Protein AF-A0A0A0IYF8-F1 (afdb_monomer)

Structure (mmCIF, N/CA/C/O backbone):
data_AF-A0A0A0IYF8-F1
#
_entry.id   AF-A0A0A0IYF8-F1
#
loop_
_atom_site.group_PDB
_atom_site.id
_atom_site.type_symbol
_atom_site.label_atom_id
_atom_site.label_alt_id
_atom_site.label_comp_id
_atom_site.label_asym_id
_atom_site.label_entity_id
_atom_site.label_seq_id
_atom_site.pdbx_PDB_ins_code
_atom_site.Cartn_x
_atom_site.Cartn_y
_atom_site.Cartn_z
_atom_site.occupancy
_atom_site.B_iso_or_equiv
_atom_site.auth_seq_id
_atom_site.auth_comp_id
_atom_site.auth_asym_id
_atom_site.auth_atom_id
_atom_site.pdbx_PDB_model_num
ATOM 1 N N . MET A 1 1 ? 1.726 -20.151 27.166 1.00 48.50 1 MET A N 1
ATOM 2 C CA . MET A 1 1 ? 0.663 -19.346 26.520 1.00 48.50 1 MET A CA 1
ATOM 3 C C . MET A 1 1 ? 1.207 -18.417 25.427 1.00 48.50 1 MET A C 1
ATOM 5 O O . MET A 1 1 ? 0.617 -18.398 24.363 1.00 48.50 1 MET A O 1
ATOM 9 N N . ALA A 1 2 ? 2.338 -17.718 25.613 1.00 49.53 2 ALA A N 1
ATOM 10 C CA . ALA A 1 2 ? 2.886 -16.795 24.598 1.00 49.53 2 ALA A CA 1
ATOM 11 C C . ALA A 1 2 ? 3.316 -17.451 23.261 1.00 49.53 2 ALA A C 1
ATOM 13 O O . ALA A 1 2 ? 3.157 -16.855 22.205 1.00 49.53 2 ALA A O 1
ATOM 14 N N . TRP A 1 3 ? 3.797 -18.698 23.285 1.00 37.72 3 TRP A N 1
ATOM 15 C CA . TRP A 1 3 ? 4.294 -19.399 22.090 1.00 37.72 3 TRP A CA 1
ATOM 16 C C . TRP A 1 3 ? 3.200 -19.777 21.080 1.00 37.72 3 TRP A C 1
ATOM 18 O O . TRP A 1 3 ? 3.445 -19.777 19.880 1.00 37.72 3 TRP A O 1
ATOM 28 N N . LEU A 1 4 ? 1.979 -20.053 21.551 1.00 42.31 4 LEU A N 1
ATOM 29 C CA . LEU A 1 4 ? 0.840 -20.337 20.672 1.00 42.31 4 LEU A CA 1
ATOM 30 C C . LEU A 1 4 ? 0.353 -19.072 19.953 1.00 42.31 4 LEU A C 1
ATOM 32 O O . LEU A 1 4 ? -0.046 -19.152 18.799 1.00 42.31 4 LEU A O 1
ATOM 36 N N . ALA A 1 5 ? 0.440 -17.905 20.599 1.00 43.47 5 ALA A N 1
ATOM 37 C CA . ALA A 1 5 ? 0.050 -16.633 19.993 1.00 43.47 5 ALA A CA 1
ATOM 38 C C . ALA A 1 5 ? 1.006 -16.214 18.862 1.00 43.47 5 ALA A C 1
ATOM 40 O O . ALA A 1 5 ? 0.541 -15.808 17.805 1.00 43.47 5 ALA A O 1
ATOM 41 N N . LEU A 1 6 ? 2.320 -16.394 19.057 1.00 44.59 6 LEU A N 1
ATOM 42 C CA . LEU A 1 6 ? 3.347 -16.175 18.025 1.00 44.59 6 LEU A CA 1
ATOM 43 C C . LEU A 1 6 ? 3.212 -17.146 16.842 1.00 44.59 6 LEU A C 1
ATOM 45 O O . LEU A 1 6 ? 3.426 -16.765 15.695 1.00 44.59 6 LEU A O 1
ATOM 49 N N . GLY A 1 7 ? 2.844 -18.401 17.116 1.00 41.78 7 GLY A N 1
ATOM 50 C CA . GLY A 1 7 ? 2.597 -19.395 16.072 1.00 41.78 7 GLY A CA 1
ATOM 51 C C . GLY A 1 7 ? 1.360 -19.074 15.234 1.00 41.78 7 GLY A C 1
ATOM 52 O O . GLY A 1 7 ? 1.410 -19.195 14.014 1.00 41.78 7 GLY A O 1
ATOM 53 N N . LEU A 1 8 ? 0.268 -18.624 15.866 1.00 47.03 8 LEU A N 1
ATOM 54 C CA . LEU A 1 8 ? -0.948 -18.238 15.146 1.00 47.03 8 LEU A CA 1
ATOM 55 C C . LEU A 1 8 ? -0.758 -16.971 14.305 1.00 47.03 8 LEU A C 1
ATOM 57 O O . LEU A 1 8 ? -1.253 -16.943 13.183 1.00 47.03 8 LEU A O 1
ATOM 61 N N . SER A 1 9 ? -0.033 -15.963 14.801 1.00 49.91 9 SER A N 1
ATOM 62 C CA . SER A 1 9 ? 0.217 -14.730 14.041 1.00 49.91 9 SER A CA 1
ATOM 63 C C . SER A 1 9 ? 1.170 -14.938 12.860 1.00 49.91 9 SER A C 1
ATOM 65 O O . SER A 1 9 ? 0.985 -14.341 11.803 1.00 49.91 9 SER A O 1
ATOM 67 N N . ALA A 1 10 ? 2.159 -15.826 12.992 1.00 50.41 10 ALA A N 1
ATOM 68 C CA . ALA A 1 10 ? 3.008 -16.223 11.869 1.00 50.41 10 ALA A CA 1
ATOM 69 C C . ALA A 1 10 ? 2.227 -17.027 10.814 1.00 50.41 10 ALA A C 1
ATOM 71 O O . ALA A 1 10 ? 2.447 -16.860 9.615 1.00 50.41 10 ALA A O 1
ATOM 72 N N . LEU A 1 11 ? 1.289 -17.877 11.248 1.00 49.97 11 LEU A N 1
ATOM 73 C CA . LEU A 1 11 ? 0.446 -18.654 10.342 1.00 49.97 11 LEU A CA 1
ATOM 74 C C . LEU A 1 11 ? -0.554 -17.763 9.593 1.00 49.97 11 LEU A C 1
ATOM 76 O O . LEU A 1 11 ? -0.734 -17.939 8.393 1.00 49.97 11 LEU A O 1
ATOM 80 N N . SER A 1 12 ? -1.177 -16.792 10.267 1.00 53.12 12 SER A N 1
ATOM 81 C CA . SER A 1 12 ? -2.071 -15.832 9.610 1.00 53.12 12 SER A CA 1
ATOM 82 C C . SER A 1 12 ? -1.310 -14.925 8.644 1.00 53.12 12 SER A C 1
ATOM 84 O O . SER A 1 12 ? -1.801 -14.686 7.545 1.00 53.12 12 SER A O 1
ATOM 86 N N . PHE A 1 13 ? -0.082 -14.520 8.982 1.00 54.00 13 PHE A N 1
ATOM 87 C CA . PHE A 1 13 ? 0.807 -13.803 8.064 1.00 54.00 13 PHE A CA 1
ATOM 88 C C . PHE A 1 13 ? 1.143 -14.632 6.817 1.00 54.00 13 PHE A C 1
ATOM 90 O O . PHE A 1 13 ? 1.035 -14.128 5.700 1.00 54.00 13 PHE A O 1
ATOM 97 N N . LEU A 1 14 ? 1.490 -15.915 6.985 1.00 54.91 14 LEU A N 1
ATOM 98 C CA . LEU A 1 14 ? 1.735 -16.843 5.874 1.00 54.91 14 LEU A CA 1
ATOM 99 C C . LEU A 1 14 ? 0.489 -17.062 5.012 1.00 54.91 14 LEU A C 1
ATOM 101 O O . LEU A 1 14 ? 0.595 -17.132 3.792 1.00 54.91 14 LEU A O 1
ATOM 105 N N . ILE A 1 15 ? -0.695 -17.156 5.617 1.00 56.34 15 ILE A N 1
ATOM 106 C CA . ILE A 1 15 ? -1.949 -17.338 4.876 1.00 56.34 15 ILE A CA 1
ATOM 107 C C . ILE A 1 15 ? -2.304 -16.059 4.115 1.00 56.34 15 ILE A C 1
ATOM 109 O O . ILE A 1 15 ? -2.614 -16.138 2.931 1.00 56.34 15 ILE A O 1
ATOM 113 N N . ALA A 1 16 ? -2.214 -14.888 4.749 1.00 54.44 16 ALA A N 1
ATOM 114 C CA . ALA A 1 16 ? -2.511 -13.607 4.111 1.00 54.44 16 ALA A CA 1
ATOM 115 C C . ALA A 1 16 ? -1.567 -13.328 2.933 1.00 54.44 16 ALA A C 1
ATOM 117 O O . ALA A 1 16 ? -2.026 -12.986 1.844 1.00 54.44 16 ALA A O 1
ATOM 118 N N . THR A 1 17 ? -0.265 -13.564 3.116 1.00 54.75 17 THR A N 1
ATOM 119 C CA . THR A 1 17 ? 0.721 -13.451 2.030 1.00 54.75 17 THR A CA 1
ATOM 120 C C . THR A 1 17 ? 0.470 -14.479 0.930 1.00 54.75 17 THR A C 1
ATOM 122 O O . THR A 1 17 ? 0.452 -14.108 -0.237 1.00 54.75 17 THR A O 1
ATOM 125 N N . SER A 1 18 ? 0.168 -15.738 1.264 1.00 53.44 18 SER A N 1
ATOM 126 C CA . SER A 1 18 ? -0.152 -16.766 0.259 1.00 53.44 18 SER A CA 1
ATOM 127 C C . SER A 1 18 ? -1.405 -16.424 -0.551 1.00 53.44 18 SER A C 1
ATOM 129 O O . SER A 1 18 ? -1.425 -16.618 -1.761 1.00 53.44 18 SER A O 1
ATOM 131 N N . VAL A 1 19 ? -2.451 -15.896 0.091 1.00 55.19 19 VAL A N 1
ATOM 132 C CA . VAL A 1 19 ? -3.691 -15.487 -0.588 1.00 55.19 19 VAL A CA 1
ATOM 133 C C . VAL A 1 19 ? -3.450 -14.265 -1.474 1.00 55.19 19 VAL A C 1
ATOM 135 O O . VAL A 1 19 ? -3.945 -14.241 -2.599 1.00 55.19 19 VAL A O 1
ATOM 138 N N . ALA A 1 20 ? -2.662 -13.288 -1.016 1.00 50.62 20 ALA A N 1
ATOM 139 C CA . ALA A 1 20 ? -2.278 -12.133 -1.826 1.00 50.62 20 ALA A CA 1
ATOM 140 C C . ALA A 1 20 ? -1.469 -12.554 -3.065 1.00 50.62 20 ALA A C 1
ATOM 142 O O . ALA A 1 20 ? -1.792 -12.123 -4.170 1.00 50.62 20 ALA A O 1
ATOM 143 N N . ILE A 1 21 ? -0.495 -13.454 -2.890 1.00 54.72 21 ILE A N 1
ATOM 144 C CA . ILE A 1 21 ? 0.342 -13.988 -3.973 1.00 54.72 21 ILE A CA 1
ATOM 145 C C . ILE A 1 21 ? -0.504 -14.782 -4.979 1.00 54.72 21 ILE A C 1
ATOM 147 O O . ILE A 1 21 ? -0.367 -14.586 -6.183 1.00 54.72 21 ILE A O 1
ATOM 151 N N . LEU A 1 22 ? -1.414 -15.647 -4.514 1.00 49.28 22 LEU A N 1
ATOM 152 C CA . LEU A 1 22 ? -2.282 -16.437 -5.397 1.00 49.28 22 LEU A CA 1
ATOM 153 C C . LEU A 1 22 ? -3.278 -15.563 -6.169 1.00 49.28 22 LEU A C 1
ATOM 155 O O . LEU A 1 22 ? -3.480 -15.780 -7.361 1.00 49.28 22 LEU A O 1
ATOM 159 N N . TYR A 1 23 ? -3.877 -14.566 -5.514 1.00 49.88 23 TYR A N 1
ATOM 160 C CA . TYR A 1 23 ? -4.791 -13.628 -6.170 1.00 49.88 23 TYR A CA 1
ATOM 161 C C . TYR A 1 23 ? -4.075 -12.767 -7.219 1.00 49.88 23 TYR A C 1
ATOM 163 O O . TYR A 1 23 ? -4.651 -12.432 -8.252 1.00 49.88 23 TYR A O 1
ATOM 171 N N . ALA A 1 24 ? -2.815 -12.422 -6.972 1.00 46.53 24 ALA A N 1
ATOM 172 C CA . ALA A 1 24 ? -2.015 -11.674 -7.924 1.00 46.53 24 ALA A CA 1
ATOM 173 C C . ALA A 1 24 ? -1.524 -12.521 -9.103 1.00 46.53 24 ALA A C 1
ATOM 175 O O . ALA A 1 24 ? -1.580 -12.055 -10.237 1.00 46.53 24 ALA A O 1
ATOM 176 N N . ALA A 1 25 ? -1.115 -13.770 -8.866 1.00 44.41 25 ALA A N 1
ATOM 177 C CA . ALA A 1 25 ? -0.721 -14.692 -9.931 1.00 44.41 25 ALA A CA 1
ATOM 178 C C . ALA A 1 25 ? -1.872 -14.960 -10.922 1.00 44.41 25 ALA A C 1
ATOM 180 O O . ALA A 1 25 ? -1.644 -15.009 -12.129 1.00 44.41 25 ALA A O 1
ATOM 181 N N . ASP A 1 26 ? -3.109 -15.060 -10.423 1.00 42.62 26 ASP A N 1
ATOM 182 C CA . ASP A 1 26 ? -4.323 -15.199 -11.245 1.00 42.62 26 ASP A CA 1
ATOM 183 C C . ASP A 1 26 ? -4.577 -13.961 -12.131 1.00 42.62 26 ASP A C 1
ATOM 185 O O . ASP A 1 26 ? -5.068 -14.082 -13.247 1.00 42.62 26 ASP A O 1
ATOM 189 N N . ARG A 1 27 ? -4.182 -12.762 -11.676 1.00 44.12 27 ARG A N 1
ATOM 190 C CA . ARG A 1 27 ? -4.345 -11.499 -12.424 1.00 44.12 27 ARG A CA 1
ATOM 191 C C . ARG A 1 27 ? -3.202 -11.194 -13.393 1.00 44.12 27 ARG A C 1
ATOM 193 O O . ARG A 1 27 ? -3.456 -10.614 -14.442 1.00 44.12 27 ARG A O 1
ATOM 200 N N . LEU A 1 28 ? -1.969 -11.580 -13.063 1.00 46.56 28 LEU A N 1
ATOM 201 C CA . LEU A 1 28 ? -0.792 -11.424 -13.931 1.00 46.56 28 LEU A CA 1
ATOM 202 C C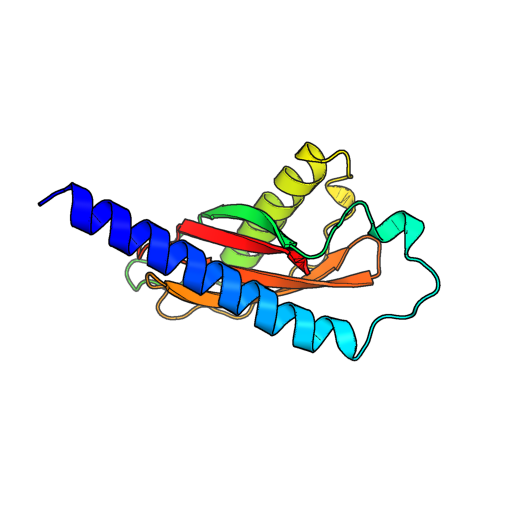 . LEU A 1 28 ? -0.837 -12.353 -15.154 1.00 46.56 28 LEU A C 1
ATOM 204 O O . LEU A 1 28 ? -0.274 -12.018 -16.194 1.00 46.56 28 LEU A O 1
ATOM 208 N N . SER A 1 29 ? -1.519 -13.499 -15.051 1.00 42.50 29 SER A N 1
ATOM 209 C CA . SER A 1 29 ? -1.588 -14.476 -16.142 1.00 42.50 29 SER A CA 1
ATOM 210 C C . SER A 1 29 ? -2.470 -14.048 -17.325 1.00 42.50 29 SER A C 1
ATOM 212 O O . SER A 1 29 ? -2.371 -14.684 -18.374 1.00 42.50 29 SER A O 1
ATOM 214 N N . ASP A 1 30 ? -3.302 -13.010 -17.184 1.00 40.00 30 ASP A N 1
ATOM 215 C CA . ASP A 1 30 ? -4.312 -12.659 -18.195 1.00 40.00 30 ASP A CA 1
ATOM 216 C C . ASP A 1 30 ? -3.969 -11.429 -19.066 1.00 40.00 30 ASP A C 1
ATOM 218 O O . ASP A 1 30 ? -4.572 -11.294 -20.127 1.00 40.00 30 ASP A O 1
ATOM 222 N N . ASP A 1 31 ? -3.002 -10.563 -18.709 1.00 43.72 31 ASP A N 1
ATOM 223 C CA . ASP A 1 31 ? -2.853 -9.255 -19.399 1.00 43.72 31 ASP A CA 1
ATOM 224 C C . ASP A 1 31 ? -1.417 -8.704 -19.626 1.00 43.72 31 ASP A C 1
ATOM 226 O O . ASP A 1 31 ? -1.269 -7.573 -20.092 1.00 43.72 31 ASP A O 1
ATOM 230 N N . ALA A 1 32 ? -0.332 -9.448 -19.364 1.00 44.31 32 ALA A N 1
ATOM 231 C CA . ALA A 1 32 ? 1.034 -8.918 -19.551 1.00 44.31 32 ALA A CA 1
ATOM 232 C C . ALA A 1 32 ? 1.614 -9.180 -20.970 1.00 44.31 32 ALA A C 1
ATOM 234 O O . ALA A 1 32 ? 1.787 -10.342 -21.356 1.00 44.31 32 ALA A O 1
ATOM 235 N N . PRO A 1 33 ? 1.985 -8.146 -21.761 1.00 43.00 33 PRO A N 1
ATOM 236 C CA . PRO A 1 33 ? 2.693 -8.324 -23.028 1.00 43.00 33 PRO A CA 1
ATOM 237 C C . PRO A 1 33 ? 4.143 -8.788 -22.796 1.00 43.00 33 PRO A C 1
ATOM 239 O O . PRO A 1 33 ? 4.922 -8.143 -22.103 1.00 43.00 33 PRO A O 1
ATOM 242 N N . LEU A 1 34 ? 4.512 -9.901 -23.432 1.00 47.59 34 LEU A N 1
ATOM 243 C CA . LEU A 1 34 ? 5.757 -10.665 -23.247 1.00 47.59 34 LEU A CA 1
ATOM 244 C C . LEU A 1 34 ? 7.069 -9.999 -23.734 1.00 47.59 34 LEU A C 1
ATOM 246 O O . LEU A 1 34 ? 8.103 -10.661 -23.720 1.00 47.59 34 LEU A O 1
ATOM 250 N N . GLU A 1 35 ? 7.080 -8.732 -24.165 1.00 42.72 35 GLU A N 1
ATOM 251 C CA . GLU A 1 35 ? 8.244 -8.147 -24.871 1.00 42.72 35 GLU A CA 1
ATOM 252 C C . GLU A 1 35 ? 9.116 -7.154 -24.069 1.00 42.72 35 GLU A C 1
ATOM 254 O O . GLU A 1 35 ? 10.098 -6.655 -24.613 1.00 42.72 35 GLU A O 1
ATOM 259 N N . SER A 1 36 ? 8.858 -6.898 -22.778 1.00 44.97 36 SER A N 1
ATOM 260 C CA . SER A 1 36 ? 9.670 -5.958 -21.962 1.00 44.97 36 SER A CA 1
ATOM 261 C C . SER A 1 36 ? 10.132 -6.501 -20.600 1.00 44.97 36 SER A C 1
ATOM 263 O O . SER A 1 36 ? 10.353 -5.740 -19.656 1.00 44.97 36 SER A O 1
ATOM 265 N N . ALA A 1 37 ? 10.296 -7.820 -20.478 1.00 43.97 37 ALA A N 1
ATOM 266 C CA . ALA A 1 37 ? 10.616 -8.484 -19.210 1.00 43.97 37 ALA A CA 1
ATOM 267 C C . ALA A 1 37 ? 11.971 -8.077 -18.582 1.00 43.97 37 ALA A C 1
ATOM 269 O O . ALA A 1 37 ? 12.151 -8.265 -17.384 1.00 43.97 37 ALA A O 1
ATOM 270 N N . GLU A 1 38 ? 12.914 -7.503 -19.341 1.00 42.38 38 GLU A N 1
ATOM 271 C CA . GLU A 1 38 ? 14.258 -7.184 -18.822 1.00 42.38 38 GLU A CA 1
ATOM 272 C C . GLU A 1 38 ? 14.340 -5.885 -17.997 1.00 42.38 38 GLU A C 1
ATOM 274 O O . GLU A 1 38 ? 15.247 -5.755 -17.180 1.00 42.38 38 GLU A O 1
ATOM 279 N N . SER A 1 39 ? 13.409 -4.933 -18.156 1.00 44.38 39 SER A N 1
ATOM 280 C CA . SER A 1 39 ? 13.353 -3.719 -17.315 1.00 44.38 39 SER A CA 1
ATOM 281 C C . SER A 1 39 ? 12.365 -3.845 -16.152 1.00 44.38 39 SER A C 1
ATOM 283 O O . SER A 1 39 ? 12.546 -3.205 -15.119 1.00 44.38 39 SER A O 1
ATOM 285 N N . TYR A 1 40 ? 11.357 -4.714 -16.286 1.00 49.34 40 TYR A N 1
ATOM 286 C CA . TYR A 1 40 ? 10.378 -4.995 -15.232 1.00 49.34 40 TYR A CA 1
ATOM 287 C C . TYR A 1 40 ? 10.868 -6.030 -14.209 1.00 49.34 40 TYR A C 1
ATOM 289 O O . TYR A 1 40 ? 10.316 -6.113 -13.119 1.00 49.34 40 TYR A O 1
ATOM 297 N N . SER A 1 41 ? 11.926 -6.794 -14.509 1.00 50.78 41 SER A N 1
ATOM 298 C CA . SER A 1 41 ? 12.446 -7.835 -13.606 1.00 50.78 41 SER A CA 1
ATOM 299 C C . SER A 1 41 ? 13.002 -7.304 -12.280 1.00 50.78 41 SER A C 1
ATOM 301 O O . SER A 1 41 ? 13.194 -8.081 -11.351 1.00 50.78 41 SER A O 1
ATOM 303 N N . LEU A 1 42 ? 13.307 -6.002 -12.196 1.00 50.91 42 LEU A N 1
ATOM 304 C CA . LEU A 1 42 ? 13.688 -5.338 -10.941 1.00 50.91 42 LEU A CA 1
ATOM 305 C C . LEU A 1 42 ? 12.485 -5.160 -10.002 1.00 50.91 42 LEU A C 1
ATOM 307 O O . LEU A 1 42 ? 12.647 -5.176 -8.784 1.00 50.91 42 LEU A O 1
ATOM 311 N N . TYR A 1 43 ? 11.287 -5.052 -10.574 1.00 54.94 43 TYR A N 1
ATOM 312 C CA . TYR A 1 43 ? 10.004 -4.961 -9.885 1.00 54.94 43 TYR A CA 1
ATOM 313 C C . TYR A 1 43 ? 9.348 -6.339 -9.878 1.00 54.94 43 TYR A C 1
ATOM 315 O O . TYR A 1 43 ? 8.270 -6.531 -10.436 1.00 54.94 43 TYR A O 1
ATOM 323 N N . ASP A 1 44 ? 10.046 -7.324 -9.307 1.00 57.09 44 ASP A N 1
ATOM 324 C CA . ASP A 1 44 ? 9.507 -8.676 -9.187 1.00 57.09 44 ASP A CA 1
ATOM 325 C C . ASP A 1 44 ? 8.133 -8.623 -8.497 1.00 57.09 44 ASP A C 1
ATOM 327 O O . ASP A 1 44 ? 7.947 -7.944 -7.476 1.00 57.09 44 ASP A O 1
ATOM 331 N N . ALA A 1 45 ? 7.158 -9.301 -9.100 1.00 57.56 45 ALA A N 1
ATOM 332 C CA . ALA A 1 45 ? 5.786 -9.346 -8.625 1.00 57.56 45 ALA A CA 1
ATOM 333 C C . ALA A 1 45 ? 5.790 -9.951 -7.217 1.00 57.56 45 ALA A C 1
ATOM 335 O O . ALA A 1 45 ? 6.039 -11.143 -7.036 1.00 57.56 45 ALA A O 1
ATOM 336 N N . GLY A 1 46 ? 5.543 -9.125 -6.203 1.00 60.28 46 GLY A N 1
ATOM 337 C CA . GLY A 1 46 ? 5.708 -9.529 -4.812 1.00 60.28 46 GLY A CA 1
ATOM 338 C C . GLY A 1 46 ? 6.572 -8.615 -3.953 1.00 60.28 46 GLY A C 1
ATOM 339 O O . GLY A 1 46 ? 6.737 -8.950 -2.780 1.00 60.28 46 GLY A O 1
ATOM 340 N N . LEU A 1 47 ? 7.092 -7.487 -4.463 1.00 73.81 47 LEU A N 1
ATOM 341 C CA . LEU A 1 47 ? 7.867 -6.535 -3.653 1.00 73.81 47 LEU A CA 1
ATOM 342 C C . LEU A 1 47 ? 7.051 -6.079 -2.424 1.00 73.81 47 LEU A C 1
ATOM 344 O O . LEU A 1 47 ? 6.040 -5.381 -2.587 1.00 73.81 47 LEU A O 1
ATOM 348 N N . PRO A 1 48 ? 7.447 -6.469 -1.195 1.00 81.06 48 PRO A N 1
ATOM 349 C CA . PRO A 1 48 ? 6.739 -6.086 0.012 1.00 81.06 48 PRO A CA 1
ATOM 350 C C . PRO A 1 48 ? 7.259 -4.740 0.518 1.00 81.06 48 PRO A C 1
ATOM 352 O O . PRO A 1 48 ? 8.459 -4.559 0.711 1.00 81.06 48 PRO A O 1
ATOM 355 N N . ALA A 1 49 ? 6.349 -3.820 0.813 1.00 87.25 49 ALA A N 1
ATOM 356 C CA . ALA A 1 49 ? 6.658 -2.578 1.501 1.00 87.25 49 ALA A CA 1
ATOM 357 C C . ALA A 1 49 ? 5.739 -2.388 2.706 1.00 87.25 49 ALA A C 1
ATOM 359 O O . ALA A 1 49 ? 4.576 -2.791 2.702 1.00 87.25 49 ALA A O 1
ATOM 360 N N . TRP A 1 50 ? 6.248 -1.751 3.752 1.00 91.56 50 TRP A N 1
ATOM 361 C CA . TRP A 1 50 ? 5.470 -1.467 4.954 1.00 91.56 50 TRP A CA 1
ATOM 362 C C . TRP A 1 50 ? 5.111 0.006 5.013 1.00 91.56 50 TRP A C 1
ATOM 364 O O . TRP A 1 50 ? 5.916 0.874 4.680 1.00 91.56 50 TRP A O 1
ATOM 374 N N . GLY A 1 51 ? 3.904 0.290 5.487 1.00 91.50 51 GLY A N 1
ATOM 375 C CA . GLY A 1 51 ? 3.448 1.658 5.643 1.00 91.50 51 GLY A CA 1
ATOM 376 C C . GLY A 1 51 ? 2.408 1.808 6.736 1.00 91.50 51 GLY A C 1
ATOM 377 O O . GLY A 1 51 ? 1.907 0.844 7.316 1.00 91.50 51 GLY A O 1
ATOM 378 N N . THR A 1 52 ? 2.095 3.064 7.031 1.00 92.81 52 THR A N 1
ATOM 379 C CA . THR A 1 52 ? 1.044 3.434 7.976 1.00 92.81 52 THR A CA 1
ATOM 380 C C . THR A 1 52 ? 0.179 4.528 7.371 1.00 92.81 52 THR A C 1
ATOM 382 O O . THR A 1 52 ? 0.673 5.465 6.733 1.00 92.81 52 THR A O 1
ATOM 385 N N . VAL A 1 53 ? -1.135 4.418 7.538 1.00 92.19 53 VAL A N 1
ATOM 386 C CA . VAL A 1 53 ? -2.080 5.462 7.135 1.00 92.19 53 VAL A CA 1
ATOM 387 C C . VAL A 1 53 ? -2.791 6.015 8.358 1.00 92.19 53 VAL A C 1
ATOM 389 O O . VAL A 1 53 ? -3.277 5.274 9.206 1.00 92.19 53 VAL A O 1
ATOM 392 N N . GLY A 1 54 ? -2.858 7.342 8.451 1.00 89.06 54 GLY A N 1
ATOM 393 C CA . GLY A 1 54 ? -3.598 8.001 9.520 1.00 89.06 54 GLY A CA 1
ATOM 394 C C . GLY A 1 54 ? -5.093 7.715 9.400 1.00 89.06 54 GLY A C 1
ATOM 395 O O . GLY A 1 54 ? -5.710 8.040 8.383 1.00 89.06 54 GLY A O 1
ATOM 396 N N . LEU A 1 55 ? -5.673 7.139 10.452 1.00 87.44 55 LEU A N 1
ATOM 397 C CA . LEU A 1 55 ? -7.106 6.891 10.552 1.00 87.44 55 LEU A CA 1
ATOM 398 C C . LEU A 1 55 ? -7.801 7.996 11.351 1.00 87.44 55 LEU A C 1
ATOM 400 O O . LEU A 1 55 ? -7.270 8.545 12.316 1.00 87.44 55 LEU A O 1
ATOM 404 N N . THR A 1 56 ? -9.034 8.304 10.965 1.00 87.44 56 THR A N 1
ATOM 405 C CA . THR A 1 56 ? -9.947 9.087 11.809 1.00 87.44 56 THR A CA 1
ATOM 406 C C . THR A 1 56 ? -10.370 8.281 13.041 1.00 87.44 56 THR A C 1
ATOM 408 O O . THR A 1 56 ? -10.248 7.059 13.070 1.00 87.44 56 THR A O 1
ATOM 411 N N . THR A 1 57 ? -10.996 8.935 14.024 1.00 83.19 57 THR A N 1
ATOM 412 C CA . THR A 1 57 ? -11.585 8.271 15.208 1.00 83.19 57 THR A CA 1
ATOM 413 C C . THR A 1 57 ? -12.645 7.214 14.874 1.00 83.19 57 THR A C 1
ATOM 415 O O . THR A 1 57 ? -13.006 6.411 15.727 1.00 83.19 57 THR A O 1
ATOM 418 N N . THR A 1 58 ? -13.144 7.202 13.634 1.00 84.19 58 THR A N 1
ATOM 419 C CA . THR A 1 58 ? -14.097 6.210 13.115 1.00 84.19 58 THR A CA 1
ATOM 420 C C . THR A 1 58 ? -13.432 5.075 12.326 1.00 84.19 58 THR A C 1
ATOM 422 O O . THR A 1 58 ? -14.129 4.293 11.689 1.00 84.19 58 THR A O 1
ATOM 425 N N . GLY A 1 59 ? -12.096 4.999 12.306 1.00 83.56 59 GLY A N 1
ATOM 426 C CA . GLY A 1 59 ? -11.354 3.983 11.549 1.00 83.56 59 GLY A CA 1
ATOM 427 C C . GLY A 1 59 ? -11.402 4.183 10.030 1.00 83.56 59 GLY A C 1
ATOM 428 O O . GLY A 1 59 ? -11.213 3.241 9.266 1.00 83.56 59 GLY A O 1
ATOM 429 N N . ARG A 1 60 ? -11.716 5.398 9.561 1.00 87.94 60 ARG A N 1
ATOM 430 C CA . ARG A 1 60 ? -11.735 5.739 8.128 1.00 87.94 60 ARG A CA 1
ATOM 431 C C . ARG A 1 60 ? -10.428 6.397 7.715 1.00 87.94 60 ARG A C 1
ATOM 433 O O . ARG A 1 60 ? -9.985 7.308 8.418 1.00 87.94 60 ARG A O 1
ATOM 440 N N . ALA A 1 61 ? -9.907 6.014 6.553 1.00 85.94 61 ALA A N 1
ATOM 441 C CA . ALA A 1 61 ? -8.830 6.716 5.862 1.00 85.94 61 ALA A CA 1
ATOM 442 C C . ALA A 1 61 ? -9.384 7.392 4.603 1.00 85.94 61 ALA A C 1
ATOM 444 O O . ALA A 1 61 ? -10.145 6.779 3.849 1.00 85.94 61 ALA A O 1
ATOM 445 N N . SER A 1 62 ? -9.025 8.657 4.377 1.00 85.25 62 SER A N 1
ATOM 446 C CA . SER A 1 62 ? -9.380 9.332 3.128 1.00 85.25 62 SER A CA 1
ATOM 447 C C . SER A 1 62 ? -8.497 8.828 1.991 1.00 85.25 62 SER A C 1
ATOM 449 O O . SER A 1 62 ? -7.311 8.555 2.200 1.00 85.25 62 SER A O 1
ATOM 451 N N . LYS A 1 63 ? -9.057 8.752 0.781 1.00 84.69 63 LYS A N 1
ATOM 452 C CA . LYS A 1 63 ? -8.333 8.351 -0.431 1.00 84.69 63 LYS A CA 1
ATOM 453 C C . LYS A 1 63 ? -6.938 8.981 -0.555 1.00 84.69 63 LYS A C 1
ATOM 455 O O . LYS A 1 63 ? -5.967 8.247 -0.669 1.00 84.69 63 LYS A O 1
ATOM 460 N N . GLY A 1 64 ? -6.820 10.305 -0.429 1.00 86.12 64 GLY A N 1
ATOM 461 C CA . GLY A 1 64 ? -5.529 10.994 -0.571 1.00 86.12 64 GLY A CA 1
ATOM 462 C C . GLY A 1 64 ? -4.494 10.629 0.502 1.00 86.12 64 GLY A C 1
ATOM 463 O O . GLY A 1 64 ? -3.301 10.594 0.215 1.00 86.12 64 GLY A O 1
ATOM 464 N N . MET A 1 65 ? -4.926 10.312 1.731 1.00 88.69 65 MET A N 1
ATOM 465 C CA . MET A 1 65 ? -4.009 9.852 2.784 1.00 88.69 65 MET A CA 1
ATOM 466 C C . MET A 1 65 ? -3.498 8.438 2.512 1.00 88.69 65 MET A C 1
ATOM 468 O O . MET A 1 65 ? -2.332 8.156 2.781 1.00 88.69 65 MET A O 1
ATOM 472 N N . VAL A 1 66 ? -4.361 7.561 1.990 1.00 89.19 66 VAL A N 1
ATOM 473 C CA . VAL A 1 66 ? -3.975 6.198 1.605 1.00 89.19 66 VAL A CA 1
ATOM 474 C C . VAL A 1 66 ? -3.024 6.252 0.413 1.00 89.19 66 VAL A C 1
ATOM 476 O O . VAL A 1 66 ? -1.943 5.685 0.496 1.00 89.19 66 VAL A O 1
ATOM 479 N N . GLU A 1 67 ? -3.376 6.989 -0.643 1.00 93.19 67 GLU A N 1
ATOM 480 C CA . GLU A 1 67 ? -2.563 7.129 -1.860 1.00 93.19 67 GLU A CA 1
ATOM 481 C C . GLU A 1 67 ? -1.150 7.616 -1.543 1.00 93.19 67 GLU A C 1
ATOM 483 O O . GLU A 1 67 ? -0.186 6.918 -1.837 1.00 93.19 67 GLU A O 1
ATOM 488 N N . GLY A 1 68 ? -1.024 8.748 -0.844 1.00 92.56 68 GLY A N 1
ATOM 489 C CA . GLY A 1 68 ? 0.290 9.294 -0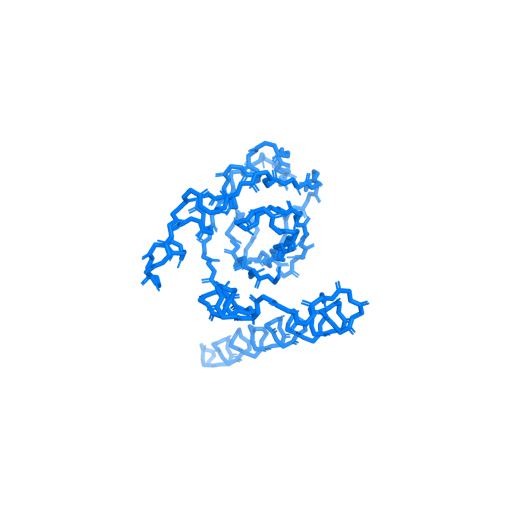.499 1.00 92.56 68 GLY A CA 1
ATOM 490 C C . GLY A 1 68 ? 1.050 8.478 0.553 1.00 92.56 68 GLY A C 1
ATOM 491 O O . GLY A 1 68 ? 2.249 8.677 0.737 1.00 92.56 68 GLY A O 1
ATOM 492 N N . SER A 1 69 ? 0.384 7.592 1.300 1.00 93.50 69 SER A N 1
ATOM 493 C CA . SER A 1 69 ? 1.070 6.635 2.175 1.00 93.50 69 SER A CA 1
ATOM 494 C C . SER A 1 69 ? 1.633 5.468 1.365 1.00 93.50 69 SER A C 1
ATOM 496 O O . SER A 1 69 ? 2.812 5.154 1.504 1.00 93.50 69 SER A O 1
ATOM 498 N N . VAL A 1 70 ? 0.812 4.880 0.492 1.00 92.06 70 VAL A N 1
ATOM 499 C CA . VAL A 1 70 ? 1.177 3.741 -0.361 1.00 92.06 70 VAL A CA 1
ATOM 500 C C . VAL A 1 70 ? 2.295 4.111 -1.323 1.00 92.06 70 VAL A C 1
ATOM 502 O O . VAL A 1 70 ? 3.257 3.362 -1.440 1.00 92.06 70 VAL A O 1
ATOM 505 N N . GLU A 1 71 ? 2.197 5.276 -1.963 1.00 93.00 71 GLU A N 1
ATOM 506 C CA . GLU A 1 71 ? 3.226 5.789 -2.870 1.00 93.00 71 GLU A CA 1
ATOM 507 C C . GLU A 1 71 ? 4.584 5.874 -2.169 1.00 93.00 71 GLU A C 1
ATOM 509 O O . GLU A 1 71 ? 5.545 5.277 -2.635 1.00 93.00 71 GLU A O 1
ATOM 514 N N . ARG A 1 72 ? 4.647 6.495 -0.983 1.00 92.81 72 ARG A N 1
ATOM 515 C CA . ARG A 1 72 ? 5.893 6.588 -0.202 1.00 92.81 72 ARG A CA 1
ATOM 516 C C . ARG A 1 72 ? 6.430 5.229 0.241 1.00 92.81 72 ARG A C 1
ATOM 518 O O . ARG A 1 72 ? 7.642 5.043 0.253 1.00 92.81 72 ARG A O 1
ATOM 525 N N . ALA A 1 73 ? 5.553 4.304 0.636 1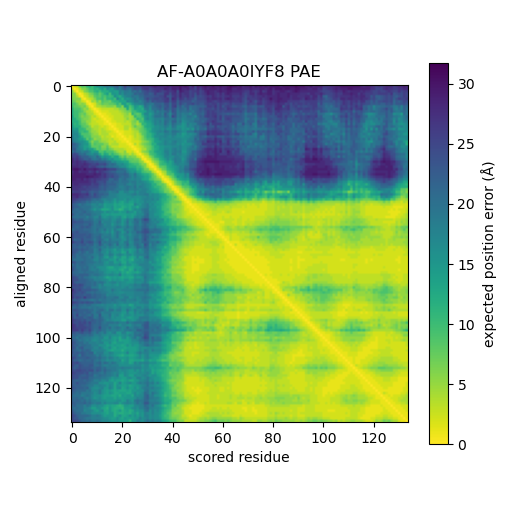.00 91.69 73 ALA A N 1
ATOM 526 C CA . ALA A 1 73 ? 5.968 2.960 1.032 1.00 91.69 73 ALA A CA 1
ATOM 527 C C . ALA A 1 73 ? 6.609 2.216 -0.148 1.00 91.69 73 ALA A C 1
ATOM 529 O O . ALA A 1 73 ? 7.697 1.662 -0.008 1.00 91.69 73 ALA A O 1
ATOM 530 N N . LEU A 1 74 ? 5.964 2.252 -1.317 1.00 89.69 74 LEU A N 1
ATOM 531 C CA 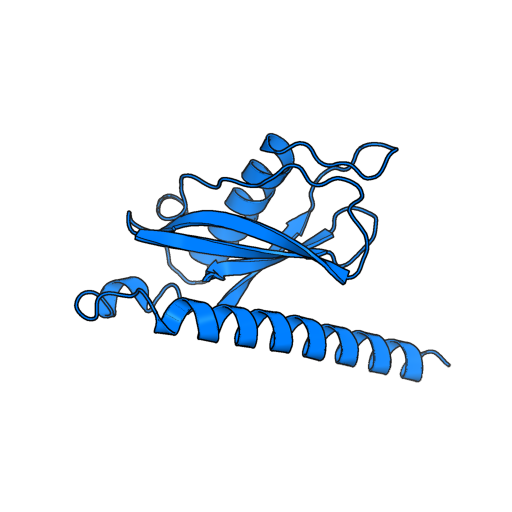. LEU A 1 74 ? 6.471 1.617 -2.531 1.00 89.69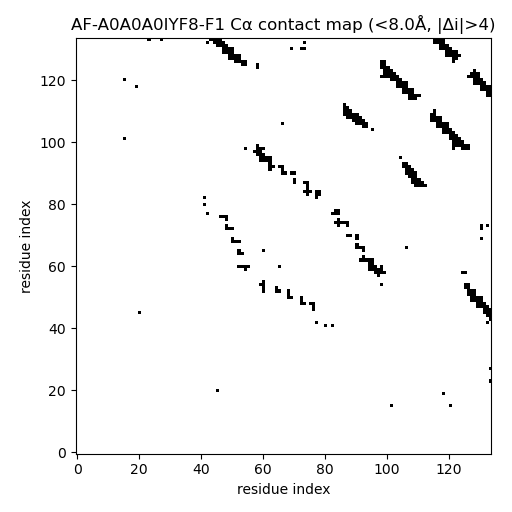 74 LEU A CA 1
ATOM 532 C C . LEU A 1 74 ? 7.752 2.286 -3.031 1.00 89.69 74 LEU A C 1
ATOM 534 O O . LEU A 1 74 ? 8.694 1.578 -3.350 1.00 89.69 74 LEU A O 1
ATOM 538 N N . GLN A 1 75 ? 7.826 3.618 -3.038 1.00 90.50 75 GLN A N 1
ATOM 539 C CA . GLN A 1 75 ? 9.036 4.352 -3.422 1.00 90.50 75 GLN A CA 1
ATOM 540 C C . GLN A 1 75 ? 10.242 3.950 -2.570 1.00 90.50 75 GLN A C 1
ATOM 542 O O . GLN A 1 75 ? 11.281 3.610 -3.125 1.00 90.50 75 GLN A O 1
ATOM 547 N N . GLY A 1 76 ? 10.084 3.899 -1.243 1.00 87.94 76 GLY A N 1
ATOM 548 C CA . GLY A 1 76 ? 11.161 3.456 -0.354 1.00 87.94 76 GLY A CA 1
ATOM 549 C C . GLY A 1 76 ? 11.580 2.007 -0.613 1.00 87.94 76 GLY A C 1
ATOM 550 O O . GLY A 1 76 ? 12.768 1.716 -0.702 1.00 87.94 76 GLY A O 1
ATOM 551 N N . ALA A 1 77 ? 10.616 1.102 -0.813 1.00 84.31 77 ALA A N 1
ATOM 552 C CA . ALA A 1 77 ? 10.930 -0.286 -1.146 1.00 84.31 77 ALA A CA 1
ATOM 553 C C . ALA A 1 77 ? 11.604 -0.425 -2.516 1.00 84.31 77 ALA A C 1
ATOM 555 O O . ALA A 1 77 ? 12.431 -1.302 -2.702 1.00 84.31 77 ALA A O 1
ATOM 556 N N . VAL A 1 78 ? 11.284 0.421 -3.486 1.00 82.19 78 VAL A N 1
ATOM 557 C CA . VAL A 1 78 ? 11.932 0.401 -4.800 1.00 82.19 78 VAL A CA 1
ATOM 558 C C . VAL A 1 78 ? 13.373 0.907 -4.715 1.00 82.19 78 VAL A C 1
ATOM 560 O O . VAL A 1 78 ? 14.274 0.281 -5.275 1.00 82.19 78 VAL A O 1
ATOM 563 N N . GLU A 1 79 ? 13.606 1.994 -3.977 1.00 83.94 79 GLU A N 1
ATOM 564 C CA . GLU A 1 79 ? 14.949 2.536 -3.739 1.00 83.94 79 GLU A CA 1
ATOM 565 C C . GLU A 1 79 ? 15.858 1.514 -3.038 1.00 83.94 79 GLU A C 1
ATOM 567 O O . GLU A 1 79 ? 17.013 1.339 -3.438 1.00 83.94 79 GLU A O 1
ATOM 572 N N . ASP A 1 80 ? 15.331 0.780 -2.052 1.00 77.38 80 ASP A N 1
ATOM 573 C CA . ASP A 1 80 ? 16.069 -0.256 -1.315 1.00 77.38 80 ASP A CA 1
ATOM 574 C C . ASP A 1 80 ? 16.575 -1.398 -2.218 1.00 77.38 80 ASP A C 1
ATOM 576 O O . ASP A 1 80 ? 17.588 -2.035 -1.916 1.00 77.38 80 ASP A O 1
ATOM 580 N N . PHE A 1 81 ? 15.898 -1.646 -3.343 1.00 69.69 81 PHE A N 1
ATOM 581 C CA . PHE A 1 81 ? 16.238 -2.696 -4.308 1.00 69.69 81 PHE A CA 1
ATOM 582 C C . PHE A 1 81 ? 16.951 -2.149 -5.556 1.00 69.69 81 PHE A C 1
ATOM 584 O O . PHE A 1 81 ? 17.194 -2.890 -6.510 1.00 69.69 81 PHE A O 1
ATOM 591 N N . GLY A 1 82 ? 17.353 -0.873 -5.534 1.00 69.38 82 GLY A N 1
ATOM 592 C CA . GLY A 1 82 ? 18.136 -0.240 -6.596 1.00 69.38 82 GLY A CA 1
ATOM 593 C C . GLY A 1 82 ? 17.317 0.284 -7.777 1.00 69.38 82 GLY A C 1
ATOM 594 O O . GLY A 1 82 ? 17.906 0.620 -8.806 1.00 69.38 82 GLY A O 1
ATOM 595 N N . GLY A 1 83 ? 15.990 0.358 -7.643 1.00 74.25 83 GLY A N 1
ATOM 596 C CA . GLY A 1 83 ? 15.127 1.096 -8.565 1.00 74.25 83 GLY A CA 1
ATOM 597 C C . GLY A 1 83 ? 15.063 2.592 -8.231 1.00 74.25 83 GLY A C 1
ATOM 598 O O . GLY A 1 83 ? 15.708 3.068 -7.295 1.00 74.25 83 GLY A O 1
ATOM 599 N N . SER A 1 84 ? 14.288 3.348 -9.010 1.00 81.44 84 SER A N 1
ATOM 600 C CA . SER A 1 84 ? 14.085 4.787 -8.796 1.00 81.44 84 SER A CA 1
ATOM 601 C C . SER A 1 84 ? 12.724 5.053 -8.156 1.00 81.44 84 SER A C 1
ATOM 603 O O . SER A 1 84 ? 11.714 4.545 -8.636 1.00 81.44 84 SER A O 1
ATOM 605 N N . ALA A 1 85 ? 12.654 5.900 -7.123 1.00 81.25 85 ALA A N 1
ATOM 606 C CA . ALA A 1 85 ? 11.370 6.338 -6.561 1.00 81.25 85 ALA A CA 1
ATOM 607 C C . ALA A 1 85 ? 10.466 7.018 -7.605 1.00 81.25 85 ALA A C 1
ATOM 609 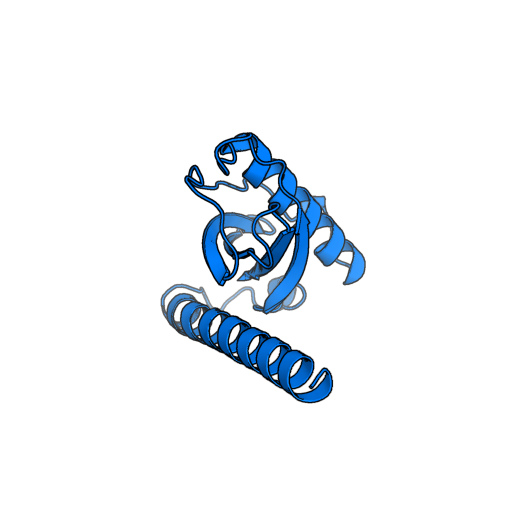O O . ALA A 1 85 ? 9.242 6.896 -7.542 1.00 81.25 85 ALA A O 1
ATOM 610 N N . ASP A 1 86 ? 11.062 7.681 -8.599 1.00 85.31 86 ASP A N 1
ATOM 611 C CA . ASP A 1 86 ? 10.327 8.328 -9.690 1.00 85.31 86 ASP A CA 1
ATOM 612 C C . ASP A 1 86 ? 9.609 7.323 -10.607 1.00 85.31 86 ASP A C 1
ATOM 614 O O . ASP A 1 86 ? 8.746 7.716 -11.394 1.00 85.31 86 ASP A O 1
ATOM 618 N N . ASP A 1 87 ? 9.923 6.028 -10.496 1.00 84.25 87 ASP A N 1
ATOM 619 C CA . ASP A 1 87 ? 9.278 4.988 -11.293 1.00 84.25 87 ASP A CA 1
ATOM 620 C C . ASP A 1 87 ? 7.851 4.706 -10.808 1.00 84.25 87 ASP A C 1
ATOM 622 O O . ASP A 1 87 ? 7.021 4.287 -11.614 1.00 84.25 87 ASP A O 1
ATOM 626 N N . ILE A 1 88 ? 7.541 4.967 -9.530 1.00 86.88 88 ILE A N 1
ATOM 627 C CA . ILE A 1 88 ? 6.203 4.785 -8.955 1.00 86.88 88 ILE A CA 1
ATOM 628 C C . ILE A 1 88 ? 5.419 6.085 -9.063 1.00 86.88 88 ILE A C 1
ATOM 630 O O . ILE A 1 88 ? 5.718 7.066 -8.382 1.00 86.88 88 ILE A O 1
ATOM 634 N N . THR A 1 89 ? 4.362 6.076 -9.870 1.00 88.75 89 THR A N 1
ATOM 635 C CA . THR A 1 89 ? 3.496 7.245 -10.045 1.00 88.75 89 THR A CA 1
ATOM 636 C C . THR A 1 89 ? 2.023 6.862 -10.119 1.00 88.75 89 THR A C 1
ATOM 638 O O . THR A 1 89 ? 1.644 5.699 -10.261 1.00 88.75 89 THR A O 1
ATOM 641 N N . GLY A 1 90 ? 1.142 7.858 -10.008 1.00 89.44 90 GLY A N 1
ATOM 642 C CA . GLY A 1 90 ? -0.274 7.679 -10.330 1.00 89.44 90 GLY A CA 1
ATOM 643 C C . GLY A 1 90 ? -1.025 6.723 -9.401 1.00 89.44 90 GLY A C 1
ATOM 644 O O . GLY A 1 90 ? -2.019 6.139 -9.830 1.00 89.44 90 GLY A O 1
ATOM 645 N N . VAL A 1 91 ? -0.590 6.572 -8.146 1.00 91.69 91 VAL A N 1
ATOM 646 C CA . VAL A 1 91 ? -1.275 5.728 -7.159 1.00 91.69 91 VAL A CA 1
ATOM 647 C C . VAL A 1 91 ? -2.716 6.211 -6.970 1.00 91.69 91 VAL A C 1
ATOM 649 O O . VAL A 1 91 ? -2.982 7.368 -6.636 1.00 91.69 91 VAL A O 1
ATOM 652 N N . ARG A 1 92 ? -3.669 5.309 -7.207 1.00 92.19 92 ARG A N 1
ATOM 653 C CA . ARG A 1 92 ? -5.108 5.522 -7.066 1.00 92.19 92 ARG A CA 1
ATOM 654 C C . ARG A 1 92 ? -5.712 4.462 -6.166 1.00 92.19 92 ARG A C 1
ATOM 656 O O . ARG A 1 92 ? -5.794 3.292 -6.537 1.00 92.19 92 ARG A O 1
ATOM 663 N N . CYS A 1 93 ? -6.224 4.889 -5.022 1.00 88.56 93 CYS A N 1
ATOM 664 C CA . CYS A 1 93 ? -6.885 4.015 -4.059 1.00 88.56 93 CYS A CA 1
ATOM 665 C C . CYS A 1 93 ? -8.384 4.330 -3.975 1.00 88.56 93 CYS A C 1
ATOM 667 O O . CYS A 1 93 ? -8.846 5.418 -4.331 1.00 88.56 93 CYS A O 1
ATOM 669 N N . LYS A 1 94 ? -9.177 3.370 -3.498 1.00 79.88 94 LYS A N 1
ATOM 670 C CA . LYS A 1 94 ? -10.561 3.638 -3.078 1.00 79.88 94 LYS A CA 1
ATOM 671 C C . LYS A 1 94 ? -10.570 4.135 -1.634 1.00 79.88 94 LYS A C 1
ATOM 673 O O . LYS A 1 94 ? -9.644 3.855 -0.879 1.00 79.88 94 LYS A O 1
ATOM 678 N N . ASP A 1 95 ? -11.622 4.856 -1.249 1.00 76.12 95 ASP A N 1
ATOM 679 C CA . ASP A 1 95 ? -11.826 5.207 0.156 1.00 76.12 95 ASP A CA 1
ATOM 680 C C . ASP A 1 95 ? -11.928 3.941 1.009 1.00 76.12 95 ASP A C 1
ATOM 682 O O . ASP A 1 95 ? -12.642 2.996 0.660 1.00 76.12 95 ASP A O 1
ATOM 686 N N . LEU A 1 96 ? -11.240 3.948 2.150 1.00 84.69 96 LEU A N 1
ATOM 687 C CA . LEU A 1 96 ? -11.222 2.821 3.072 1.00 84.69 96 LEU A CA 1
ATOM 688 C C . LEU A 1 96 ? -12.088 3.155 4.278 1.00 84.69 96 LEU A C 1
ATOM 690 O O . LEU A 1 96 ? -11.695 3.883 5.196 1.00 84.69 96 LEU A O 1
ATOM 694 N N . ALA A 1 97 ? -13.316 2.646 4.238 1.00 79.12 97 ALA A N 1
ATOM 695 C CA . ALA A 1 97 ? -14.228 2.707 5.363 1.00 79.12 97 ALA A CA 1
ATOM 696 C C . ALA A 1 97 ? -13.980 1.507 6.281 1.00 79.12 97 ALA A C 1
ATOM 698 O O . ALA A 1 97 ? -14.082 0.368 5.835 1.00 79.12 97 ALA A O 1
ATOM 699 N N . ASN A 1 98 ? -13.733 1.773 7.565 1.00 83.06 98 ASN A N 1
ATOM 700 C CA . ASN A 1 98 ? -13.542 0.755 8.601 1.00 83.06 98 ASN A CA 1
ATOM 701 C C . ASN A 1 98 ? -12.306 -0.123 8.363 1.00 83.06 98 ASN A C 1
ATOM 703 O O . ASN A 1 98 ? -12.422 -1.343 8.246 1.00 83.06 98 ASN A O 1
ATOM 707 N N . VAL A 1 99 ? -11.133 0.506 8.313 1.00 85.06 99 VAL A N 1
ATOM 708 C CA . VAL A 1 99 ? -9.856 -0.210 8.354 1.00 85.06 99 VAL A CA 1
ATOM 709 C C . VAL A 1 99 ? -9.799 -1.046 9.631 1.00 85.06 99 VAL A C 1
ATOM 711 O O . VAL A 1 99 ? -10.066 -0.538 10.721 1.00 85.06 99 VAL A O 1
ATOM 714 N N . LYS A 1 100 ? -9.502 -2.334 9.467 1.00 86.69 100 LYS A N 1
ATOM 715 C CA . LYS A 1 100 ? -9.375 -3.314 10.548 1.00 86.69 100 LYS A CA 1
ATOM 716 C C . LYS A 1 100 ? -8.223 -4.264 10.266 1.00 86.69 100 LYS A C 1
ATOM 718 O O . LYS A 1 100 ? -7.864 -4.458 9.102 1.00 86.69 100 LYS A O 1
ATOM 723 N N . GLN A 1 101 ? -7.712 -4.903 11.305 1.00 84.69 101 GLN A N 1
ATOM 724 C CA . GLN A 1 101 ? -6.763 -5.997 11.174 1.00 84.69 101 GLN A CA 1
ATOM 725 C C . GLN A 1 101 ? -7.271 -7.064 10.186 1.00 84.69 101 GLN A C 1
ATOM 727 O O . GLN A 1 101 ? -8.464 -7.3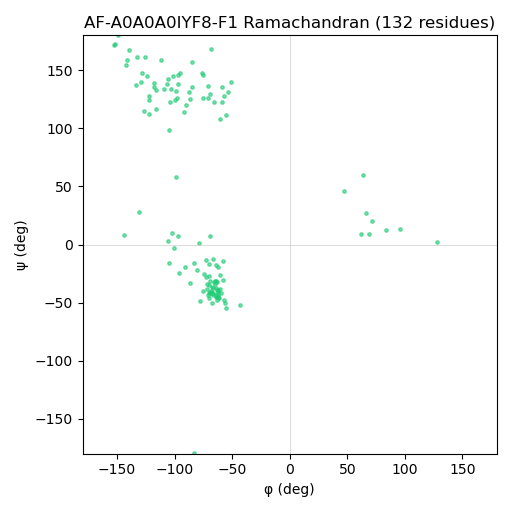78 10.142 1.00 84.69 101 GLN A O 1
ATOM 732 N N . ASP A 1 102 ? -6.351 -7.580 9.372 1.00 78.12 102 ASP A N 1
ATOM 733 C CA . ASP A 1 102 ? -6.550 -8.582 8.320 1.00 78.12 102 ASP A CA 1
ATOM 734 C C . ASP A 1 102 ? -7.492 -8.145 7.180 1.00 78.12 102 ASP A C 1
ATOM 736 O O . ASP A 1 102 ? -7.853 -8.947 6.315 1.00 78.12 102 ASP A O 1
ATOM 740 N N . SER A 1 103 ? -7.888 -6.866 7.135 1.00 82.06 103 SER A N 1
ATOM 741 C CA . SER A 1 103 ? -8.626 -6.324 5.992 1.00 82.06 103 SER A CA 1
ATOM 742 C C . SER A 1 103 ? -7.698 -6.074 4.805 1.00 82.06 103 SER A C 1
ATOM 744 O O . SER A 1 103 ? -6.524 -5.735 4.965 1.00 82.06 103 SER A O 1
ATOM 746 N N . VAL A 1 104 ? -8.241 -6.238 3.597 1.00 83.88 104 VAL A N 1
ATOM 747 C CA . VAL A 1 104 ? -7.496 -6.099 2.344 1.00 83.88 104 VAL A CA 1
ATOM 748 C C . VAL A 1 104 ? -8.071 -4.959 1.515 1.00 83.88 104 VAL A C 1
ATOM 750 O O . VAL A 1 104 ? -9.290 -4.799 1.408 1.00 83.88 104 VAL A O 1
ATOM 753 N N . ALA A 1 105 ? -7.187 -4.178 0.905 1.00 85.56 105 ALA A N 1
ATOM 754 C CA . ALA A 1 105 ? -7.527 -3.136 -0.049 1.00 85.56 105 ALA A CA 1
ATOM 755 C C . ALA A 1 105 ? -6.635 -3.222 -1.290 1.00 85.56 105 ALA A C 1
ATOM 757 O O . ALA A 1 105 ? -5.573 -3.831 -1.268 1.00 85.56 105 ALA A O 1
ATOM 758 N N . SER A 1 106 ? -7.066 -2.593 -2.381 1.00 86.12 106 SER A N 1
ATOM 759 C CA . SER A 1 106 ? -6.308 -2.540 -3.631 1.00 86.12 106 SER A CA 1
ATOM 760 C C . SER A 1 106 ? -6.195 -1.107 -4.132 1.00 86.12 106 SER A C 1
ATOM 762 O O . SER A 1 106 ? -7.193 -0.372 -4.132 1.00 86.12 106 SER A O 1
ATOM 764 N N . CYS A 1 107 ? -5.024 -0.753 -4.640 1.00 88.50 107 CYS A N 1
ATOM 765 C CA . CYS A 1 107 ? -4.762 0.483 -5.359 1.00 88.50 107 CYS A CA 1
ATOM 766 C C . CYS A 1 107 ? -4.191 0.155 -6.741 1.00 88.50 107 CYS A C 1
ATOM 768 O O . CYS A 1 107 ? -3.454 -0.814 -6.894 1.00 88.50 107 CYS A O 1
ATOM 770 N N . SER A 1 108 ? -4.529 0.952 -7.747 1.00 89.12 108 SER A N 1
ATOM 771 C CA . SER A 1 108 ? -3.869 0.902 -9.057 1.00 89.12 108 SER A CA 1
ATOM 772 C C . SER A 1 108 ? -2.770 1.954 -9.104 1.00 89.12 108 SER A C 1
ATOM 774 O O . SER A 1 108 ? -2.944 3.019 -8.515 1.00 89.12 108 SER A O 1
ATOM 776 N N . LEU A 1 109 ? -1.684 1.705 -9.818 1.00 89.56 109 LEU A N 1
ATOM 777 C CA . LEU A 1 109 ? -0.592 2.661 -9.989 1.00 89.56 109 LEU A CA 1
ATOM 778 C C . LEU A 1 109 ? 0.088 2.472 -11.348 1.00 89.56 109 LEU A C 1
ATOM 780 O O . LEU A 1 109 ? -0.306 1.599 -12.119 1.00 89.56 109 LEU A O 1
ATOM 784 N N . MET A 1 110 ? 1.099 3.289 -11.618 1.00 86.44 110 MET A N 1
ATOM 785 C CA . MET A 1 110 ? 1.982 3.164 -12.769 1.00 86.44 110 MET A CA 1
ATOM 786 C C . MET A 1 110 ? 3.414 2.916 -12.290 1.00 86.44 110 MET A C 1
ATOM 788 O O . MET A 1 110 ? 3.870 3.592 -11.366 1.00 86.44 110 MET A O 1
ATOM 792 N N . ILE A 1 111 ? 4.101 1.968 -12.925 1.00 82.44 111 ILE A N 1
ATOM 793 C CA . ILE A 1 111 ? 5.513 1.640 -12.703 1.00 82.44 111 ILE A CA 1
ATOM 794 C C . ILE A 1 111 ? 6.222 1.795 -14.046 1.00 82.44 111 ILE A C 1
ATOM 796 O O . ILE A 1 111 ? 5.928 1.033 -14.964 1.00 82.44 111 ILE A O 1
ATOM 800 N N . GLN A 1 112 ? 7.107 2.784 -14.194 1.00 82.75 112 GLN A N 1
ATOM 801 C CA . GLN A 1 112 ? 7.780 3.073 -15.477 1.00 82.75 112 GLN A CA 1
ATOM 802 C C . GLN A 1 112 ? 6.808 3.108 -16.680 1.00 82.75 112 GLN A C 1
ATOM 804 O O . GLN A 1 112 ? 7.055 2.487 -17.710 1.00 82.75 112 GLN A O 1
ATOM 809 N N . ASP A 1 113 ? 5.666 3.785 -16.530 1.00 78.50 113 ASP A N 1
ATOM 810 C CA . ASP A 1 113 ? 4.591 3.877 -17.536 1.00 78.50 113 ASP A CA 1
ATOM 811 C C . ASP A 1 113 ? 3.797 2.585 -17.829 1.00 78.50 113 ASP A C 1
ATOM 813 O O . ASP A 1 113 ? 2.916 2.590 -18.694 1.00 78.50 113 ASP A O 1
ATOM 817 N N . TYR A 1 114 ? 3.990 1.514 -17.056 1.00 76.62 114 TYR A N 1
ATOM 818 C CA . TYR A 1 114 ? 3.151 0.310 -17.107 1.00 76.62 114 TYR A CA 1
ATOM 819 C C . TYR A 1 114 ? 2.132 0.272 -15.963 1.00 76.62 114 TYR A C 1
ATOM 821 O O . TYR A 1 114 ? 2.434 0.720 -14.856 1.00 76.62 114 TYR A O 1
ATOM 829 N N . PRO A 1 115 ? 0.917 -0.256 -16.193 1.00 77.69 115 PRO A N 1
ATOM 830 C CA . PRO A 1 115 ? -0.080 -0.391 -15.140 1.00 77.69 115 PRO A CA 1
ATOM 831 C C . PRO A 1 115 ? 0.339 -1.455 -14.117 1.00 77.69 115 PRO A C 1
ATOM 833 O O . PRO A 1 115 ? 0.636 -2.588 -14.482 1.00 77.69 115 PRO A O 1
ATOM 836 N N . GLY A 1 116 ? 0.289 -1.094 -12.835 1.00 79.81 116 GLY A N 1
ATOM 837 C CA . GLY A 1 116 ? 0.542 -1.982 -11.702 1.00 79.81 116 GLY A CA 1
ATOM 838 C C . GLY A 1 116 ? -0.607 -1.989 -10.694 1.00 79.81 116 GLY A C 1
ATOM 839 O O . GLY A 1 116 ? -1.444 -1.074 -10.645 1.00 79.81 116 GLY A O 1
ATOM 840 N N . THR A 1 117 ? -0.652 -3.025 -9.861 1.00 84.56 117 THR A N 1
ATOM 841 C CA . THR A 1 117 ? -1.616 -3.167 -8.766 1.00 84.56 117 THR A CA 1
ATOM 842 C C . THR A 1 117 ? -0.893 -3.331 -7.438 1.00 84.56 117 THR A C 1
ATOM 844 O O . THR A 1 117 ? -0.119 -4.255 -7.231 1.00 84.56 117 THR A O 1
ATOM 847 N N . ALA A 1 118 ? -1.215 -2.466 -6.484 1.00 87.19 118 ALA A N 1
ATOM 848 C CA . ALA A 1 118 ? -0.767 -2.579 -5.108 1.00 87.19 118 ALA A CA 1
ATOM 849 C C . ALA A 1 118 ? -1.879 -3.184 -4.248 1.00 87.19 118 ALA A C 1
ATOM 851 O O . ALA A 1 118 ? -2.993 -2.651 -4.189 1.00 87.19 118 ALA A O 1
ATOM 852 N N . VAL A 1 119 ? -1.581 -4.276 -3.551 1.00 88.75 119 VAL A N 1
ATOM 853 C CA . VAL A 1 119 ? -2.500 -4.900 -2.590 1.00 88.75 119 VAL A CA 1
ATOM 854 C C . VAL A 1 119 ? -2.045 -4.559 -1.183 1.00 88.75 119 VAL A C 1
ATOM 856 O O . VAL A 1 119 ? -0.918 -4.857 -0.809 1.00 88.75 119 VAL A O 1
ATOM 859 N N . LEU A 1 120 ? -2.923 -3.946 -0.397 1.00 88.94 120 LEU A N 1
ATOM 860 C CA . LEU A 1 120 ? -2.686 -3.611 1.000 1.00 88.94 120 LEU A CA 1
ATOM 861 C C . LEU A 1 120 ? -3.339 -4.662 1.891 1.00 88.94 120 LEU A C 1
ATOM 863 O O . LEU A 1 120 ? -4.526 -4.942 1.738 1.00 88.94 120 LEU A O 1
ATOM 867 N N . THR A 1 121 ? -2.597 -5.158 2.871 1.00 89.56 121 THR A N 1
ATOM 868 C CA . THR A 1 121 ? -3.095 -5.976 3.979 1.00 89.56 121 THR A CA 1
ATOM 869 C C . THR A 1 121 ? -2.882 -5.213 5.276 1.00 89.56 121 THR A C 1
ATOM 871 O O . THR A 1 121 ? -1.742 -4.937 5.654 1.00 89.56 121 THR A O 1
ATOM 874 N N . PHE A 1 122 ? -3.963 -4.858 5.964 1.00 89.25 122 PHE A N 1
ATOM 875 C CA . PHE A 1 122 ? -3.884 -4.161 7.244 1.00 89.25 122 PHE A CA 1
ATOM 876 C C . PHE A 1 122 ? -3.482 -5.123 8.357 1.00 89.25 122 PHE A C 1
ATOM 878 O O . PHE A 1 122 ? -4.101 -6.163 8.557 1.00 89.25 122 PHE A O 1
ATOM 885 N N . LEU A 1 123 ? -2.427 -4.768 9.081 1.00 88.94 123 LEU A N 1
ATOM 886 C CA . LEU A 1 123 ? -1.833 -5.591 10.135 1.00 88.94 123 LEU A CA 1
ATOM 887 C C . LEU A 1 123 ? -2.448 -5.296 11.508 1.00 88.94 123 LEU A C 1
ATOM 889 O O . LEU A 1 123 ? -2.327 -6.107 12.423 1.00 88.94 123 LEU A O 1
ATOM 893 N N . ASP A 1 124 ? -3.099 -4.140 11.655 1.00 87.19 124 ASP A N 1
ATOM 894 C CA . ASP A 1 124 ? -3.762 -3.707 12.881 1.00 87.19 124 ASP A CA 1
ATOM 895 C C . ASP A 1 124 ? -4.948 -2.763 12.603 1.00 87.19 124 ASP A C 1
ATOM 897 O O . ASP A 1 124 ? -5.174 -2.307 11.479 1.00 87.19 124 ASP A O 1
ATOM 901 N N . ASP A 1 125 ? -5.700 -2.447 13.660 1.00 88.06 125 ASP A N 1
ATOM 902 C CA . ASP A 1 125 ? -6.817 -1.491 13.635 1.00 88.06 125 ASP A CA 1
ATOM 903 C C . ASP A 1 125 ? -6.357 -0.015 13.670 1.00 88.06 125 ASP A C 1
ATOM 905 O O . ASP A 1 125 ? -7.188 0.895 13.687 1.00 88.06 125 ASP A O 1
ATOM 909 N N . ASN A 1 126 ? -5.044 0.245 13.699 1.00 88.62 126 ASN A N 1
ATOM 910 C CA . ASN A 1 126 ? -4.457 1.587 13.777 1.00 88.62 126 ASN A CA 1
ATOM 911 C C . ASN A 1 126 ? -3.969 2.103 12.414 1.00 88.62 126 ASN A C 1
ATOM 913 O O . ASN A 1 126 ? -3.529 3.251 12.320 1.00 88.62 126 ASN A O 1
ATOM 917 N N . GLY A 1 127 ? -4.076 1.288 11.362 1.00 88.62 127 GLY A N 1
ATOM 918 C CA . GLY A 1 127 ? -3.738 1.667 9.993 1.00 88.62 127 GLY A CA 1
ATOM 919 C C . GLY A 1 127 ? -2.332 1.265 9.557 1.00 88.62 127 GLY A C 1
ATOM 920 O O . GLY A 1 127 ? -1.879 1.750 8.518 1.00 88.62 127 GLY A O 1
ATOM 921 N N . SER A 1 128 ? -1.643 0.394 10.299 1.00 91.56 128 SER A N 1
ATOM 922 C CA . SER A 1 128 ? -0.426 -0.255 9.803 1.00 91.56 128 SER A CA 1
ATOM 923 C C . SER A 1 128 ? -0.785 -1.269 8.724 1.00 91.56 128 SER A C 1
ATOM 925 O O . SER A 1 128 ? -1.731 -2.044 8.885 1.00 91.56 128 SER A O 1
ATOM 927 N N . TYR A 1 129 ? -0.029 -1.297 7.630 1.00 91.56 129 TYR A N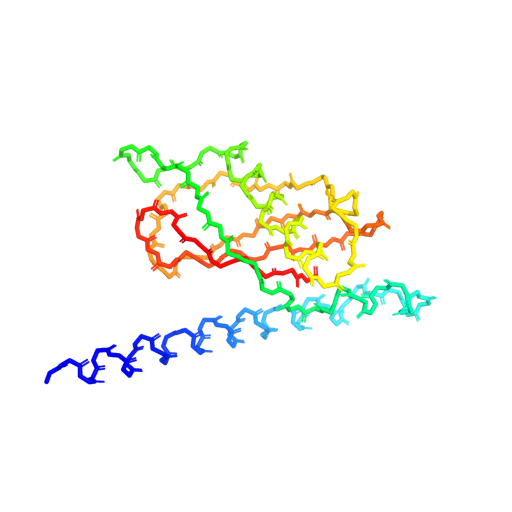 1
ATOM 928 C CA . TYR A 1 129 ? -0.272 -2.220 6.528 1.00 91.56 129 TYR A CA 1
ATOM 929 C C . TYR A 1 129 ? 1.026 -2.744 5.906 1.00 91.56 129 TYR A C 1
ATOM 931 O O . TYR A 1 129 ? 2.076 -2.101 5.946 1.00 91.56 129 TYR A O 1
ATOM 939 N N . LEU A 1 130 ? 0.915 -3.923 5.302 1.00 90.12 130 LEU A N 1
ATOM 940 C CA . LEU A 1 130 ? 1.841 -4.442 4.304 1.00 90.12 130 LEU A CA 1
ATOM 941 C C . LEU A 1 130 ? 1.238 -4.153 2.929 1.00 90.12 130 LEU A C 1
ATOM 943 O O . LEU A 1 130 ? 0.093 -4.526 2.685 1.00 90.12 130 LEU A O 1
ATOM 947 N N . VAL A 1 131 ? 1.976 -3.496 2.044 1.00 88.94 131 VAL A N 1
ATOM 948 C CA . VAL A 1 131 ? 1.614 -3.359 0.636 1.00 88.94 131 VAL A CA 1
ATOM 949 C C . VAL A 1 131 ? 2.506 -4.257 -0.204 1.00 88.94 131 VAL A C 1
ATOM 951 O O . VAL A 1 131 ? 3.704 -4.355 0.039 1.00 88.94 131 VAL A O 1
ATOM 954 N N . THR A 1 132 ? 1.916 -4.927 -1.181 1.00 84.88 132 THR A N 1
ATOM 955 C CA . THR A 1 132 ? 2.643 -5.758 -2.133 1.00 84.88 132 THR A CA 1
ATOM 956 C C . THR A 1 132 ? 2.357 -5.270 -3.539 1.00 84.88 132 THR A C 1
ATOM 958 O O . THR A 1 132 ? 1.190 -5.081 -3.900 1.00 84.88 132 THR A O 1
ATOM 961 N N . LEU A 1 133 ? 3.429 -5.025 -4.285 1.00 78.81 133 LEU A N 1
ATOM 962 C CA . LEU A 1 133 ? 3.391 -4.582 -5.671 1.00 78.81 133 LEU A CA 1
ATOM 963 C C . LEU A 1 133 ? 3.266 -5.775 -6.619 1.00 78.81 133 LEU A C 1
ATOM 965 O O . LEU A 1 133 ? 3.983 -6.762 -6.450 1.00 78.81 133 LEU A O 1
ATOM 969 N N . TYR A 1 134 ? 2.388 -5.649 -7.610 1.00 69.25 134 TYR A N 1
ATOM 970 C CA . TYR A 1 134 ? 2.171 -6.613 -8.683 1.00 69.25 134 TYR A CA 1
ATOM 971 C C . TYR A 1 134 ? 2.039 -5.911 -10.030 1.00 69.25 134 TYR A C 1
ATOM 973 O O . TYR A 1 134 ? 1.480 -4.786 -10.058 1.00 69.25 134 TYR A O 1
#

Sequence (134 aa):
MAWLALGLSALSFLIATSVAILYAADRLSDDAPLESAESYSLYDAGLPAWGTVGLTTTGRASKGMVEGSVERALQGAVEDFGGSADDITGVRCKDLANVKQDSVASCSLMIQDYPGTAVLTFLDDNGSYLVTLY

Secondary structure (DSSP, 8-state):
-HHHHHHHHHHHHHHHHHHHHHHHHHHHTTT--TT-HHHHTTS-TTEEEEEE-PPPTTS-B-HHHHHHHHHHHHHHHHHHTT--GGGEEEEEE--BSS--TT-EEEEEEEETTEEEEEEEEE-STTSEEEEEE-

Nearest PDB structures (foldseek):
  7aex-assembly1_A-2  TM=4.317E-01  e=5.997E-01  Escherichia coli K-12
  6y2q-assembly1_B  TM=4.239E-01  e=6.776E-01  Escherichia coli K-12
  6y2r-assembly1_A  TM=4.557E-01  e=1.174E+00  Escherichia coli K-12
  6y2r-assembly1_B  TM=4.436E-01  e=2.161E+00  Escherichia coli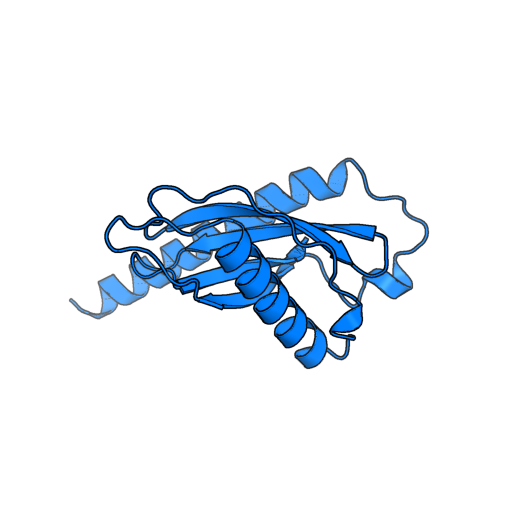 K-12
  3f8x-assembly2_C  TM=5.219E-01  e=2.595E+00  Pectobacterium atrosepticum SCRI1043

Organism: NCBI:txid1385520

Foldseek 3Di:
DVVVVVVVLVVLVVVLLVVVLVVVVVVVVPDDDPPPCPVCVLQPQWQKFKWFFAADPQLWGAFVRVQVGVLVRVLVSSVVSPHHSVQKADWGFDTDGQDAAQDKGKIWTGGNNHIKIWIWGAHGSRGITMITID

pLDDT: mean 72.86, std 18.45, range [37.72, 93.5]

Solvent-accessible surface area (backbone atoms only — not comparable to full-atom values): 7242 Å² total; per-residue (Å²): 118,71,68,61,56,56,50,51,53,52,47,50,50,52,48,52,50,50,51,53,52,53,58,46,54,66,55,57,74,76,74,70,78,89,86,57,64,84,76,48,59,82,64,48,75,60,50,70,22,64,41,60,30,80,52,46,100,76,28,33,33,55,34,69,54,45,23,61,29,50,48,52,21,48,22,53,45,32,42,76,73,76,50,56,45,84,34,59,40,74,56,44,46,65,70,41,75,59,54,32,53,78,38,74,49,64,28,41,30,28,48,77,89,36,86,32,41,35,41,34,38,24,73,32,65,70,35,35,29,44,35,32,39,72

Radius of gyration: 15.4 Å; Cα contacts (8 Å, |Δi|>4): 218; chains: 1; bounding box: 32×31×51 Å

Mean predicted aligned error: 11.74 Å